Protein AF-A0A9W4WXD1-F1 (afdb_monomer_lite)

Organism: NCBI:txid1117311

Secondary structure (DSSP, 8-state):
--HHHHHHHH--SGGG-SHHHHHHHTT---S----HHHHHHHHHHHHHS--HHHHHHHHHHHHHHHHHHHHHHHHHHHHHHHHHHTT--HHHHHHS-HHHHHHHHHHHT-

Structure (mmCIF, N/CA/C/O backbone):
data_AF-A0A9W4WXD1-F1
#
_entry.id   AF-A0A9W4WXD1-F1
#
loop_
_atom_site.group_PDB
_atom_site.id
_atom_site.type_symbol
_atom_site.label_atom_id
_atom_site.label_alt_id
_atom_site.label_comp_id
_atom_site.label_asym_id
_atom_site.label_entity_id
_atom_site.label_seq_id
_atom_site.pdbx_PDB_ins_code
_atom_site.Cartn_x
_atom_site.Cartn_y
_atom_site.Cartn_z
_atom_site.occupancy
_atom_site.B_iso_or_equiv
_atom_site.auth_seq_id
_atom_site.auth_comp_id
_atom_site.auth_asym_id
_atom_site.auth_atom_id
_atom_site.pdbx_PDB_model_num
ATOM 1 N N . ILE A 1 1 ? 6.675 -2.033 -2.137 1.00 79.50 1 ILE A N 1
ATOM 2 C CA . ILE A 1 1 ? 6.361 -0.770 -2.840 1.00 79.50 1 ILE A CA 1
ATOM 3 C C . ILE A 1 1 ? 5.840 0.178 -1.789 1.00 79.50 1 ILE A C 1
ATOM 5 O O . ILE A 1 1 ? 4.812 -0.120 -1.190 1.00 79.50 1 ILE A O 1
ATOM 9 N N . ASP A 1 2 ? 6.594 1.230 -1.508 1.00 83.88 2 ASP A N 1
ATOM 10 C CA . ASP A 1 2 ? 6.153 2.303 -0.631 1.00 83.88 2 ASP A CA 1
ATOM 11 C C . ASP A 1 2 ? 5.506 3.399 -1.490 1.00 83.88 2 ASP A C 1
ATOM 13 O O . ASP A 1 2 ? 6.131 4.043 -2.327 1.00 83.88 2 ASP A O 1
ATOM 17 N N . VAL A 1 3 ? 4.206 3.590 -1.308 1.00 77.31 3 VAL A N 1
ATOM 18 C CA . VAL A 1 3 ? 3.439 4.549 -2.104 1.00 77.31 3 VAL A CA 1
ATOM 19 C C . VAL A 1 3 ? 3.817 5.998 -1.755 1.00 77.31 3 VAL A C 1
ATOM 21 O O . VAL A 1 3 ? 3.650 6.891 -2.583 1.00 77.31 3 VAL A O 1
ATOM 24 N N . GLN A 1 4 ? 4.393 6.254 -0.576 1.00 78.75 4 GLN A N 1
ATOM 25 C CA . GLN A 1 4 ? 4.866 7.591 -0.220 1.00 78.75 4 GLN A CA 1
ATOM 26 C C . GLN A 1 4 ? 5.993 8.050 -1.153 1.00 78.75 4 GLN A C 1
ATOM 28 O O . GLN A 1 4 ? 5.964 9.182 -1.638 1.00 78.75 4 GLN A O 1
ATOM 33 N N . SER A 1 5 ? 6.937 7.157 -1.455 1.00 77.75 5 SER A N 1
ATOM 34 C CA . SER A 1 5 ? 8.043 7.418 -2.382 1.00 77.75 5 SER A CA 1
ATOM 35 C C . SER A 1 5 ? 7.556 7.791 -3.791 1.00 77.75 5 SER A C 1
ATOM 37 O O . SER A 1 5 ? 8.043 8.763 -4.365 1.00 77.75 5 SER A O 1
ATOM 39 N N . TYR A 1 6 ? 6.541 7.089 -4.313 1.00 75.50 6 TYR A N 1
ATOM 40 C CA . TYR A 1 6 ? 5.895 7.414 -5.598 1.00 75.50 6 TYR A CA 1
ATOM 41 C C . TYR A 1 6 ? 5.353 8.833 -5.632 1.00 75.50 6 TYR A C 1
ATOM 43 O O . TYR A 1 6 ? 5.542 9.587 -6.584 1.00 75.50 6 TYR A O 1
ATOM 51 N N . PHE A 1 7 ? 4.656 9.212 -4.571 1.00 72.12 7 PHE A N 1
ATOM 52 C CA . PHE A 1 7 ? 4.040 10.513 -4.554 1.00 72.12 7 PHE A CA 1
ATOM 53 C C . PHE A 1 7 ? 5.044 11.643 -4.322 1.00 72.12 7 PHE A C 1
ATOM 55 O O . PHE A 1 7 ? 4.859 12.721 -4.878 1.00 72.12 7 PHE A O 1
ATOM 62 N N . MET A 1 8 ? 6.128 11.403 -3.578 1.00 75.50 8 MET A N 1
ATOM 63 C CA . MET A 1 8 ? 7.239 12.355 -3.492 1.00 75.50 8 MET A CA 1
ATOM 64 C C . MET A 1 8 ? 7.938 12.554 -4.845 1.00 75.50 8 MET A C 1
ATOM 66 O O . MET A 1 8 ? 8.390 13.663 -5.129 1.00 75.50 8 MET A O 1
ATOM 70 N N . GLU A 1 9 ? 7.999 11.513 -5.684 1.00 75.06 9 GLU A N 1
ATOM 71 C CA . GLU A 1 9 ? 8.520 11.594 -7.056 1.00 75.06 9 GLU A CA 1
ATOM 72 C C . GLU A 1 9 ? 7.647 12.511 -7.935 1.00 75.06 9 GLU A C 1
ATOM 74 O O . GLU A 1 9 ? 8.170 13.349 -8.669 1.00 75.06 9 GLU A O 1
ATOM 79 N N . ILE A 1 10 ? 6.318 12.410 -7.820 1.00 71.94 10 ILE A N 1
ATOM 80 C CA . ILE A 1 10 ? 5.365 13.198 -8.626 1.00 71.94 10 ILE A CA 1
ATOM 81 C C . ILE A 1 10 ? 5.168 14.619 -8.075 1.00 71.94 10 ILE A C 1
ATOM 83 O O . ILE A 1 10 ? 5.056 15.586 -8.832 1.00 71.94 10 ILE A O 1
ATOM 87 N N . TYR A 1 11 ? 5.125 14.766 -6.753 1.00 70.31 11 TYR A N 1
ATOM 88 C CA . TYR A 1 11 ? 4.829 16.013 -6.058 1.00 70.31 11 TYR A CA 1
ATOM 89 C C . TYR A 1 11 ? 6.050 16.450 -5.240 1.00 70.31 11 TYR A C 1
ATOM 91 O O . TYR A 1 11 ? 6.096 16.330 -4.020 1.00 70.31 11 TYR A O 1
ATOM 99 N N . SER A 1 12 ? 7.040 17.026 -5.922 1.00 62.12 12 SER A N 1
ATOM 100 C CA . SER A 1 12 ? 8.366 17.380 -5.379 1.00 62.12 12 SER A CA 1
ATOM 101 C C . SER A 1 12 ? 8.409 18.439 -4.256 1.00 62.12 12 SER A C 1
ATOM 103 O O . SER A 1 12 ? 9.493 18.824 -3.818 1.00 62.12 12 SER A O 1
ATOM 105 N N . LYS A 1 13 ? 7.265 18.937 -3.763 1.00 64.69 13 LYS A N 1
ATOM 106 C CA . LYS A 1 13 ? 7.195 19.932 -2.675 1.00 64.69 13 LYS A CA 1
ATOM 107 C C . LYS A 1 13 ? 6.656 19.290 -1.396 1.00 64.69 13 LYS A C 1
ATOM 109 O O . LYS A 1 13 ? 5.550 18.766 -1.400 1.00 64.69 13 LYS A O 1
ATOM 114 N N . ALA A 1 14 ? 7.396 19.408 -0.290 1.00 56.69 14 ALA A N 1
ATOM 115 C CA . ALA A 1 14 ? 7.090 18.770 0.999 1.00 56.69 14 ALA A CA 1
ATOM 116 C C . ALA A 1 14 ? 5.685 19.079 1.568 1.00 56.69 14 ALA A C 1
ATOM 118 O O . ALA A 1 14 ? 5.094 18.213 2.212 1.00 56.69 14 ALA A O 1
ATOM 119 N N . GLU A 1 15 ? 5.109 20.254 1.276 1.00 56.34 15 GLU A N 1
ATOM 120 C CA . GLU A 1 15 ? 3.721 20.615 1.640 1.00 56.34 15 GLU A CA 1
ATOM 121 C C . GLU A 1 15 ? 2.659 19.685 1.027 1.00 56.34 15 GLU A C 1
ATOM 123 O O . GLU A 1 15 ? 1.532 19.624 1.509 1.00 56.34 15 GLU A O 1
ATOM 128 N N . LYS A 1 16 ? 3.019 18.936 -0.018 1.00 62.25 16 LYS A N 1
ATOM 129 C CA . LYS A 1 16 ? 2.146 18.011 -0.744 1.00 62.25 16 LYS A CA 1
ATOM 130 C C 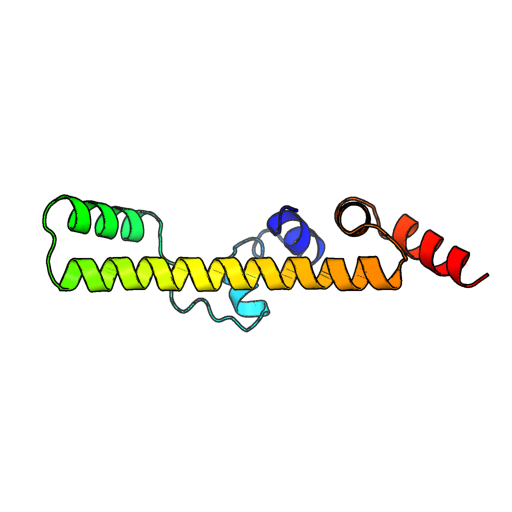. LYS A 1 16 ? 2.330 16.556 -0.320 1.00 62.25 16 LYS A C 1
ATOM 132 O O . LYS A 1 16 ? 1.784 15.682 -0.969 1.00 62.25 16 LYS A O 1
ATOM 137 N N . SER A 1 17 ? 3.089 16.288 0.747 1.00 64.50 17 SER A N 1
ATOM 138 C CA . SER A 1 17 ? 3.468 14.919 1.125 1.00 64.50 17 SER A CA 1
ATOM 139 C C . SER A 1 17 ? 2.423 14.137 1.931 1.00 64.50 17 SER A C 1
ATOM 141 O O . SER A 1 17 ? 2.630 12.956 2.219 1.00 64.50 17 SER A O 1
ATOM 143 N N . SER A 1 18 ? 1.313 14.772 2.320 1.00 72.81 18 SER A N 1
ATOM 144 C CA . SER A 1 18 ? 0.292 14.131 3.150 1.00 72.81 18 SER A CA 1
ATOM 145 C C . SER A 1 18 ? -0.609 13.205 2.336 1.00 72.81 18 SER A C 1
ATOM 147 O O . SER A 1 18 ? -0.993 13.505 1.206 1.00 72.81 18 SER A O 1
ATOM 149 N N . LEU A 1 19 ? -1.023 12.093 2.951 1.00 70.88 19 LEU A N 1
ATOM 150 C CA . LEU A 1 19 ? -1.986 11.175 2.343 1.00 70.88 19 LEU A CA 1
ATOM 151 C C . LEU A 1 19 ? -3.285 11.898 1.960 1.00 70.88 19 LEU A C 1
ATOM 153 O O . LEU A 1 19 ? -3.811 11.678 0.876 1.00 70.88 19 LEU A O 1
ATOM 157 N N . ALA A 1 20 ? -3.758 12.816 2.805 1.00 72.12 20 ALA A N 1
ATOM 158 C CA . ALA A 1 20 ? -4.933 13.636 2.528 1.00 72.12 20 ALA A CA 1
ATOM 159 C C . ALA A 1 20 ? -4.794 14.480 1.247 1.00 72.12 20 ALA A C 1
ATOM 161 O O . ALA A 1 20 ? -5.750 14.573 0.473 1.00 72.12 20 ALA A O 1
ATOM 162 N N . PHE A 1 21 ? -3.612 15.055 0.992 1.00 73.81 21 PHE A N 1
ATOM 163 C CA . PHE A 1 21 ? -3.339 15.782 -0.248 1.00 73.81 21 PHE A CA 1
ATOM 164 C C . PHE A 1 21 ? -3.459 14.852 -1.465 1.00 73.81 21 PHE A C 1
ATOM 166 O O . PHE A 1 21 ? -4.152 15.180 -2.427 1.00 73.81 21 PHE A O 1
ATOM 173 N N . TYR A 1 22 ? -2.873 13.655 -1.395 1.00 71.44 22 TYR A N 1
ATOM 174 C CA . TYR A 1 22 ? -2.922 12.682 -2.492 1.00 71.44 22 TYR A CA 1
ATOM 175 C C . TYR A 1 22 ? -4.324 12.143 -2.761 1.00 71.44 22 TYR A C 1
ATOM 177 O O . TYR A 1 22 ? -4.742 12.036 -3.911 1.00 71.44 22 TYR A O 1
ATOM 185 N N . LEU A 1 23 ? -5.074 11.848 -1.702 1.00 70.50 23 LEU A N 1
ATOM 186 C CA . LEU A 1 23 ? -6.471 11.433 -1.784 1.00 70.50 23 LEU A CA 1
ATOM 187 C C . LEU A 1 23 ? -7.307 12.467 -2.546 1.00 70.50 23 LEU A C 1
ATOM 189 O O . LEU A 1 23 ? -8.069 12.122 -3.452 1.00 70.50 23 LEU A O 1
ATOM 193 N N . ASN A 1 24 ? -7.093 13.748 -2.250 1.00 74.62 24 ASN A N 1
ATOM 194 C CA . ASN A 1 24 ? -7.743 14.834 -2.969 1.00 74.62 24 ASN A CA 1
ATOM 195 C C . ASN A 1 24 ? -7.350 14.882 -4.460 1.00 74.62 24 ASN A C 1
ATOM 197 O O . ASN A 1 24 ? -8.233 15.001 -5.311 1.00 74.62 24 ASN A O 1
ATOM 201 N N . GLU A 1 25 ? -6.064 14.728 -4.791 1.00 70.56 25 GLU A N 1
ATOM 202 C CA . GLU A 1 25 ? -5.576 14.685 -6.183 1.00 70.56 25 GLU A CA 1
ATOM 203 C C . GLU A 1 25 ? -6.162 13.506 -6.976 1.00 70.56 25 GLU A C 1
ATOM 205 O O . GLU A 1 25 ? -6.596 13.669 -8.118 1.00 70.56 25 GLU A O 1
ATOM 210 N N . CYS A 1 26 ? -6.283 12.330 -6.356 1.00 67.25 26 CYS A N 1
ATOM 211 C CA . CYS A 1 26 ? -6.923 11.163 -6.964 1.00 67.25 26 CYS A CA 1
ATOM 212 C C . CYS A 1 26 ? -8.456 11.289 -7.068 1.00 67.25 26 CYS A C 1
ATOM 214 O O . CYS A 1 26 ? -9.114 10.344 -7.499 1.00 67.25 26 CYS A O 1
ATOM 216 N N . ARG A 1 27 ? -9.046 12.429 -6.665 1.00 67.19 27 ARG A N 1
ATOM 217 C CA . ARG A 1 27 ? -10.501 12.646 -6.514 1.00 67.19 27 ARG A CA 1
ATOM 218 C C . ARG A 1 27 ? -11.169 11.655 -5.562 1.00 67.19 27 ARG A C 1
ATOM 220 O O . ARG A 1 27 ? -12.395 11.560 -5.503 1.00 67.19 27 ARG A O 1
ATOM 227 N N . LEU A 1 28 ? -10.366 10.956 -4.774 1.00 63.06 28 LEU A N 1
ATOM 228 C CA . LEU A 1 28 ? -10.784 10.097 -3.683 1.00 63.06 28 LEU A CA 1
ATOM 229 C C . LEU A 1 28 ? -10.858 10.999 -2.470 1.00 63.06 28 LEU A C 1
ATOM 231 O O . LEU A 1 28 ? -10.011 10.921 -1.591 1.00 63.06 28 LEU A O 1
ATOM 235 N N . LYS A 1 29 ? -11.811 11.937 -2.474 1.00 55.88 29 LYS A N 1
ATOM 236 C CA . LYS A 1 29 ? -11.988 12.886 -1.375 1.00 55.88 29 LYS A CA 1
ATOM 237 C C . LYS A 1 29 ? -11.892 12.096 -0.070 1.00 55.88 29 LYS A C 1
ATOM 239 O O . LYS A 1 29 ? -12.731 11.227 0.170 1.00 55.88 29 LYS A O 1
ATOM 244 N N . SER A 1 30 ? -10.850 12.349 0.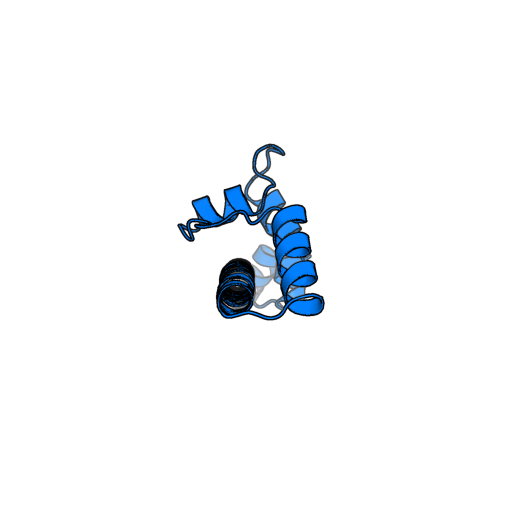727 1.00 54.00 30 SER A N 1
ATOM 245 C CA . SER A 1 30 ? -10.791 11.826 2.085 1.00 54.00 30 SER A CA 1
ATOM 246 C C . SER A 1 30 ? -11.974 12.482 2.780 1.00 54.00 30 SER A C 1
ATOM 248 O O . SER A 1 30 ? -11.985 13.675 3.077 1.00 54.00 30 SER A O 1
ATOM 250 N N . ILE A 1 31 ? -13.074 11.738 2.877 1.00 52.00 31 ILE A N 1
ATOM 251 C CA . ILE A 1 31 ? -14.259 12.220 3.580 1.00 52.00 31 ILE A CA 1
ATOM 252 C C . ILE A 1 31 ? -13.939 12.287 5.079 1.00 52.00 31 ILE A C 1
ATOM 254 O O . ILE A 1 31 ? -14.636 12.977 5.812 1.00 52.00 31 ILE A O 1
ATOM 258 N N . ILE A 1 32 ? -12.859 11.643 5.538 1.00 56.84 32 ILE A N 1
ATOM 259 C CA . ILE A 1 32 ? -12.451 11.632 6.935 1.00 56.84 32 ILE A CA 1
ATOM 260 C C . ILE A 1 32 ? -10.928 11.477 6.985 1.00 56.84 32 ILE A C 1
ATOM 262 O O . ILE A 1 32 ? -10.426 10.369 6.837 1.00 56.84 32 ILE A O 1
ATOM 266 N N . ASP A 1 33 ? -10.175 12.555 7.203 1.00 66.69 33 ASP A N 1
ATOM 267 C CA . ASP A 1 33 ? -8.797 12.414 7.684 1.00 66.69 33 ASP A CA 1
ATOM 268 C C . ASP A 1 33 ? -8.904 12.067 9.174 1.00 66.69 33 ASP A C 1
ATOM 270 O O . ASP A 1 33 ? -9.007 12.942 10.039 1.00 66.69 33 ASP A O 1
ATOM 274 N N . MET A 1 34 ? -9.080 10.773 9.471 1.00 80.69 34 MET A N 1
ATOM 275 C CA . MET A 1 34 ? -9.339 10.340 10.838 1.00 80.69 34 MET A CA 1
ATOM 276 C C . MET A 1 34 ? -8.042 10.436 11.633 1.00 80.69 34 MET A C 1
ATOM 278 O O . MET A 1 34 ? -7.155 9.590 11.524 1.00 80.69 34 MET A O 1
ATOM 282 N N . LEU A 1 35 ? -7.935 11.486 12.447 1.00 81.88 35 LEU A N 1
ATOM 283 C CA . LEU A 1 35 ? -6.783 11.685 13.317 1.00 81.88 35 LEU A CA 1
ATOM 284 C C . LEU A 1 35 ? -6.600 10.472 14.237 1.00 81.88 35 LEU A C 1
ATOM 286 O O . LEU A 1 35 ? -7.564 9.921 14.770 1.00 81.88 35 LEU A O 1
ATOM 290 N N . ILE A 1 36 ? -5.346 10.081 14.473 1.00 86.06 36 ILE A N 1
ATOM 291 C CA . ILE A 1 36 ? -5.014 8.861 15.226 1.00 86.06 36 ILE A CA 1
ATOM 292 C C . ILE A 1 36 ? -5.651 8.820 16.621 1.00 86.06 36 ILE A C 1
ATOM 294 O O . ILE A 1 36 ? -6.092 7.770 17.080 1.00 86.06 36 ILE A O 1
ATOM 298 N N . HIS A 1 37 ? -5.782 9.975 17.277 1.00 87.00 37 HIS A N 1
ATOM 299 C CA . HIS A 1 37 ? -6.412 10.066 18.590 1.00 87.00 37 HIS A CA 1
ATOM 300 C C . HIS A 1 37 ? -7.933 9.816 18.545 1.00 87.00 37 HIS A C 1
ATOM 302 O O . HIS A 1 37 ? -8.482 9.312 19.522 1.00 87.00 37 HIS A O 1
ATOM 308 N N . HIS A 1 38 ? -8.615 10.099 17.425 1.00 89.12 38 HIS A N 1
ATOM 309 C CA . HIS A 1 38 ? -10.020 9.718 17.227 1.00 89.12 38 HIS A CA 1
ATOM 310 C C . HIS A 1 38 ? -10.161 8.206 17.052 1.00 89.12 38 HIS A C 1
ATOM 312 O O . HIS A 1 38 ? -10.993 7.602 17.726 1.00 89.12 38 HIS A O 1
ATOM 318 N N . MET A 1 39 ? -9.307 7.583 16.228 1.00 91.75 39 MET A N 1
ATOM 319 C CA . MET A 1 39 ? -9.296 6.122 16.083 1.00 91.75 39 MET A CA 1
ATOM 320 C C . MET A 1 39 ? -9.062 5.436 17.430 1.00 91.75 39 MET A C 1
ATOM 322 O O . MET A 1 39 ? -9.822 4.548 17.806 1.00 91.75 39 MET A O 1
ATOM 326 N N . ASN A 1 40 ? -8.049 5.878 18.183 1.00 93.19 40 ASN A N 1
ATOM 327 C CA . ASN A 1 40 ? -7.738 5.315 19.497 1.00 93.19 40 ASN A CA 1
ATOM 328 C C . ASN A 1 40 ? -8.929 5.439 20.452 1.00 93.19 40 ASN A C 1
ATOM 330 O O . ASN A 1 40 ? -9.272 4.471 21.121 1.00 93.19 40 ASN A O 1
ATOM 334 N N . LYS A 1 41 ? -9.616 6.589 20.456 1.00 93.94 41 LYS A N 1
ATOM 335 C CA . LYS A 1 41 ? -10.829 6.791 21.257 1.00 93.94 41 LYS A CA 1
ATOM 336 C C . LYS A 1 41 ? -11.941 5.803 20.887 1.00 93.94 41 LYS A C 1
ATOM 338 O O . LYS A 1 41 ? -12.594 5.277 21.784 1.00 93.94 41 LYS A O 1
ATOM 343 N N . TYR A 1 42 ? -12.161 5.547 19.597 1.00 93.81 42 TYR A N 1
ATOM 344 C CA . TYR A 1 42 ? -13.167 4.583 19.139 1.00 93.81 42 TYR A CA 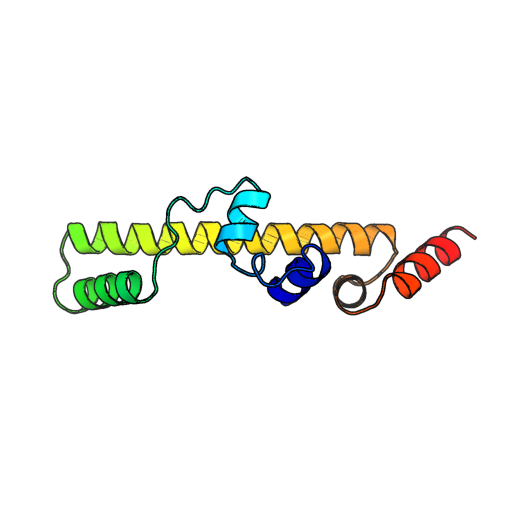1
ATOM 345 C C . TYR A 1 42 ? -12.811 3.151 19.537 1.00 93.81 42 TYR A C 1
ATOM 347 O O . TYR A 1 42 ? -13.665 2.442 20.066 1.00 93.81 42 TYR A O 1
ATOM 355 N N . TYR A 1 43 ? -11.548 2.751 19.374 1.00 94.50 43 TYR A N 1
ATOM 356 C CA . TYR A 1 43 ? -11.080 1.440 19.823 1.00 94.50 43 TYR A CA 1
ATOM 357 C C . TYR A 1 43 ? -11.187 1.274 21.339 1.00 94.50 43 TYR A C 1
ATOM 359 O O . TYR A 1 43 ? -11.700 0.261 21.807 1.00 94.50 43 TYR A O 1
ATOM 367 N N . GLU A 1 44 ? -10.759 2.269 22.117 1.00 95.00 44 GLU A N 1
ATOM 368 C CA . GLU A 1 44 ? -10.884 2.232 23.573 1.00 95.00 44 GLU A CA 1
ATOM 369 C C . GLU A 1 44 ? -12.339 2.116 24.025 1.00 95.00 44 GLU A C 1
ATOM 371 O O . GLU A 1 44 ? -12.629 1.327 24.926 1.00 95.00 44 GLU A O 1
ATOM 376 N N . LYS A 1 45 ? -13.253 2.871 23.399 1.00 94.12 45 LYS A N 1
ATOM 377 C CA . LYS A 1 45 ? -14.681 2.785 23.711 1.00 94.12 45 LYS A CA 1
ATOM 378 C C . LYS A 1 45 ? -15.230 1.399 23.372 1.00 94.12 45 LYS A C 1
ATOM 380 O O . LYS A 1 45 ? -15.858 0.788 24.227 1.00 94.12 45 LYS A O 1
ATOM 385 N N . ALA A 1 46 ? -14.944 0.882 22.178 1.00 94.19 46 ALA A N 1
ATOM 386 C CA . ALA A 1 46 ? -15.400 -0.440 21.750 1.00 94.19 46 ALA A CA 1
ATOM 387 C C . ALA A 1 46 ? -14.882 -1.578 22.652 1.00 94.19 46 ALA A C 1
ATOM 389 O O . ALA A 1 46 ? -15.565 -2.585 22.820 1.00 94.19 46 ALA A O 1
ATOM 390 N N . LEU A 1 47 ? -13.694 -1.415 23.249 1.00 95.00 47 LEU A N 1
ATOM 391 C CA . LEU A 1 47 ? -13.113 -2.381 24.186 1.00 95.00 47 LEU A CA 1
ATOM 392 C C . LEU A 1 47 ? -13.717 -2.302 25.593 1.00 95.00 47 LEU A C 1
ATOM 394 O O . LEU A 1 47 ? -13.882 -3.335 26.237 1.00 95.00 47 LEU A O 1
ATOM 398 N N . LYS A 1 48 ? -13.990 -1.091 26.094 1.00 94.75 48 LYS A N 1
ATOM 399 C CA . LYS A 1 48 ? -14.447 -0.873 27.477 1.00 94.75 48 LYS A CA 1
ATOM 400 C C . LYS A 1 48 ? -15.966 -0.985 27.615 1.00 94.75 48 LYS A C 1
ATOM 402 O O . LYS A 1 48 ? -16.447 -1.586 28.569 1.00 94.75 48 LYS A O 1
ATOM 407 N N . GLU A 1 49 ? -16.709 -0.398 26.681 1.00 90.25 49 GLU A N 1
ATOM 408 C CA . GLU A 1 49 ? -18.161 -0.205 26.757 1.00 90.25 49 GLU A CA 1
ATOM 409 C C . GLU A 1 49 ? -18.795 -0.424 25.372 1.00 90.25 49 GLU A C 1
ATOM 411 O O . GLU A 1 49 ? -19.149 0.540 24.683 1.00 90.25 49 GLU A O 1
ATOM 416 N N . PRO A 1 50 ? -18.915 -1.687 24.922 1.00 88.12 50 PRO A N 1
ATOM 417 C CA . PRO A 1 50 ? -19.497 -1.990 23.624 1.00 88.12 50 PRO A CA 1
ATOM 418 C C . PRO A 1 50 ? -20.994 -1.645 23.607 1.00 88.12 50 PRO A C 1
ATOM 420 O O . PRO A 1 50 ? -21.814 -2.290 24.259 1.00 88.12 50 PRO A O 1
ATOM 423 N N . ASP A 1 51 ? -21.346 -0.624 22.831 1.00 92.06 51 ASP A N 1
ATOM 424 C CA . ASP A 1 51 ? -22.711 -0.176 22.547 1.00 92.06 51 ASP A CA 1
ATOM 425 C C . ASP A 1 51 ? -22.948 -0.036 21.029 1.00 92.06 51 ASP A C 1
ATOM 427 O O . ASP A 1 51 ? -22.020 -0.149 20.221 1.00 92.06 51 ASP A O 1
ATOM 431 N N . SER A 1 52 ? -24.192 0.216 20.610 1.00 90.25 52 SER A N 1
ATOM 432 C CA . SER A 1 52 ? -24.515 0.439 19.189 1.00 90.25 52 SER A CA 1
ATOM 433 C C . SER A 1 52 ? -23.687 1.571 18.568 1.00 90.25 52 SER A C 1
ATOM 435 O O . SER A 1 52 ? -23.243 1.454 17.428 1.00 90.25 52 SER A O 1
ATOM 437 N N . MET A 1 53 ? -23.402 2.625 19.336 1.00 88.56 53 MET A N 1
ATOM 438 C CA . MET A 1 53 ? -22.575 3.746 18.885 1.00 88.56 53 MET A CA 1
ATOM 439 C C . MET A 1 53 ? -21.118 3.335 18.633 1.00 88.56 53 MET A C 1
ATOM 441 O O . MET A 1 53 ? -20.488 3.826 17.702 1.00 88.56 53 MET A O 1
ATOM 445 N N . SER A 1 54 ? -20.561 2.442 19.449 1.00 90.31 54 SER A N 1
ATOM 446 C CA . SER A 1 54 ? -19.201 1.927 19.296 1.00 90.31 54 SER A CA 1
ATOM 447 C C . SER A 1 54 ? -19.076 1.063 18.040 1.00 90.31 54 SER A C 1
ATOM 449 O O . SER A 1 54 ? -18.068 1.144 17.342 1.00 90.31 54 SER A O 1
ATOM 451 N N . VAL A 1 55 ? -20.128 0.313 17.687 1.00 92.75 55 VAL A N 1
ATOM 452 C CA . VAL A 1 55 ? -20.185 -0.448 16.432 1.00 92.75 55 VAL A CA 1
ATOM 453 C C . VAL A 1 55 ? -20.141 0.499 15.234 1.00 92.75 55 VAL A C 1
ATOM 455 O O . VAL A 1 55 ? -19.332 0.293 14.331 1.00 92.75 55 VAL A O 1
ATOM 458 N N . GLU A 1 56 ? -20.944 1.568 15.242 1.00 93.31 56 GLU A N 1
ATOM 459 C CA . GLU A 1 56 ? -20.922 2.577 14.174 1.00 93.31 56 GLU A CA 1
ATOM 460 C C . GLU A 1 56 ? -19.542 3.230 14.029 1.00 93.31 56 GLU A C 1
ATOM 462 O O . GLU A 1 56 ? -19.018 3.322 12.919 1.00 93.31 56 GLU A O 1
ATOM 467 N N . GLN A 1 57 ? -18.910 3.597 15.145 1.00 92.81 57 GLN A N 1
ATOM 468 C CA . GLN A 1 57 ? -17.570 4.190 15.166 1.00 92.81 57 GLN A CA 1
ATOM 469 C C . GLN A 1 57 ? -16.500 3.256 14.586 1.00 92.81 57 GLN A C 1
ATOM 471 O O . GLN A 1 57 ? -15.670 3.677 13.780 1.00 92.81 57 GLN A O 1
ATOM 476 N N . ILE A 1 58 ? -16.524 1.968 14.933 1.00 94.56 58 ILE A N 1
ATOM 477 C CA . ILE A 1 58 ? -15.602 0.986 14.345 1.00 94.56 58 ILE A CA 1
ATOM 478 C C . ILE A 1 58 ? -15.894 0.779 12.852 1.00 94.56 58 ILE A C 1
ATOM 480 O O . ILE A 1 58 ? -14.960 0.661 12.053 1.00 94.56 58 ILE A O 1
ATOM 484 N N . CYS A 1 59 ? -17.163 0.804 12.435 1.00 93.12 59 CYS A N 1
ATOM 485 C CA . CYS A 1 59 ? -17.516 0.791 11.016 1.00 93.12 59 CYS A CA 1
ATOM 486 C C . CYS A 1 59 ? -16.958 2.011 10.264 1.00 93.12 59 CYS A C 1
ATOM 488 O O . CYS A 1 59 ? -16.548 1.871 9.110 1.00 93.12 59 CYS A O 1
ATOM 490 N N . GLU A 1 60 ? -16.906 3.194 10.880 1.00 90.88 60 GLU A N 1
ATOM 491 C CA . GLU A 1 60 ? -16.256 4.372 10.290 1.00 90.88 60 GLU A CA 1
ATOM 492 C C . GLU A 1 60 ? -14.745 4.179 10.129 1.00 90.88 60 GLU A C 1
ATOM 494 O O . GLU A 1 60 ? -14.212 4.465 9.053 1.00 90.88 60 GLU A O 1
ATOM 499 N N . VAL A 1 61 ? -14.062 3.621 11.138 1.00 90.75 61 VAL A N 1
ATOM 500 C CA . VAL A 1 61 ? -12.631 3.273 11.040 1.00 90.75 61 VAL A CA 1
ATOM 501 C C . VAL A 1 61 ? -12.393 2.288 9.892 1.00 90.75 61 VAL A C 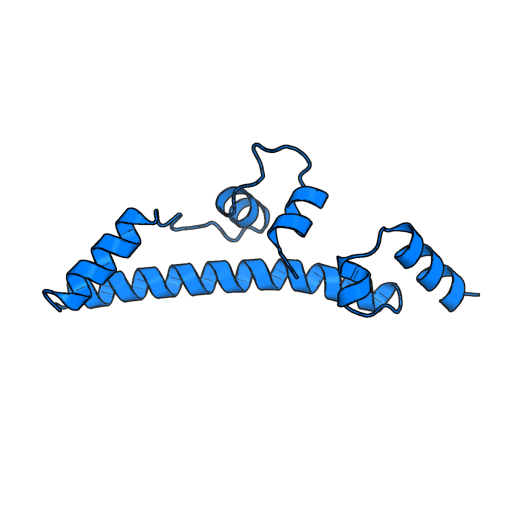1
ATOM 503 O O . VAL A 1 61 ? -11.481 2.477 9.088 1.00 90.75 61 VAL A O 1
ATOM 506 N N . ALA A 1 62 ? -13.237 1.261 9.759 1.00 92.00 62 ALA A N 1
ATOM 507 C CA . ALA A 1 62 ? -13.120 0.283 8.680 1.00 92.00 62 ALA A CA 1
ATOM 508 C C . ALA A 1 62 ? -13.292 0.926 7.293 1.00 92.00 62 ALA A C 1
ATOM 510 O O . ALA A 1 62 ? -12.489 0.671 6.393 1.00 92.00 62 ALA A O 1
ATOM 511 N N . LYS A 1 63 ? -14.293 1.803 7.123 1.00 89.81 63 LYS A N 1
ATOM 512 C CA . LYS A 1 63 ? -14.498 2.562 5.876 1.00 89.81 63 LYS A CA 1
ATOM 513 C C . LYS A 1 63 ? -13.274 3.414 5.534 1.00 89.81 63 LYS A C 1
ATOM 515 O O . LYS A 1 63 ? -12.834 3.395 4.386 1.00 89.81 63 LYS A O 1
ATOM 520 N N . TYR A 1 64 ? -12.706 4.107 6.522 1.00 86.25 64 TYR A N 1
ATOM 521 C CA . TYR A 1 64 ? -11.481 4.889 6.357 1.00 86.25 64 TYR A CA 1
ATOM 522 C C . TYR A 1 64 ? -10.309 4.021 5.868 1.00 86.25 64 TYR A C 1
ATOM 524 O O . TYR A 1 64 ? -9.687 4.333 4.851 1.00 86.25 64 TYR A O 1
ATOM 532 N N . CYS A 1 65 ? -10.057 2.882 6.521 1.00 87.12 65 CYS A N 1
ATOM 533 C CA . CYS A 1 65 ? -8.989 1.960 6.128 1.00 87.12 65 CYS A CA 1
ATOM 534 C C . CYS A 1 65 ? -9.166 1.418 4.700 1.00 87.12 65 CYS A C 1
ATOM 536 O O . CYS A 1 65 ? -8.191 1.345 3.951 1.00 87.12 65 CYS A O 1
ATOM 538 N N . ILE A 1 66 ? -10.395 1.069 4.301 1.00 88.44 66 ILE A N 1
ATOM 539 C CA . ILE A 1 66 ? -10.696 0.579 2.946 1.00 88.44 66 ILE A CA 1
ATOM 540 C C . ILE A 1 66 ? -10.379 1.651 1.898 1.00 88.44 66 ILE A C 1
ATOM 542 O O . ILE A 1 66 ? -9.714 1.356 0.904 1.00 88.44 66 ILE A O 1
ATOM 546 N N . ILE A 1 67 ? -10.812 2.896 2.121 1.00 82.69 67 ILE A N 1
ATOM 547 C CA . ILE A 1 67 ? -10.556 4.009 1.195 1.00 82.69 67 ILE A CA 1
ATOM 548 C C . ILE A 1 67 ? -9.048 4.250 1.046 1.00 82.69 67 ILE A C 1
ATOM 550 O O . ILE A 1 67 ? -8.550 4.358 -0.078 1.00 82.69 67 ILE A O 1
ATOM 554 N N . ASN A 1 68 ? -8.302 4.265 2.153 1.00 80.69 68 ASN A N 1
ATOM 555 C CA . ASN A 1 68 ? -6.850 4.440 2.114 1.00 80.69 68 ASN A CA 1
ATOM 556 C C . ASN A 1 68 ? -6.150 3.296 1.366 1.00 80.69 68 ASN A C 1
ATOM 558 O O . ASN A 1 68 ? -5.279 3.550 0.534 1.00 80.69 68 ASN A O 1
ATOM 562 N N . ALA A 1 69 ? -6.556 2.044 1.598 1.00 86.31 69 ALA A N 1
ATOM 563 C CA . ALA A 1 69 ? -5.990 0.888 0.907 1.00 86.31 69 ALA A CA 1
ATOM 564 C C . ALA A 1 69 ? -6.240 0.931 -0.612 1.00 86.31 69 ALA A C 1
ATOM 566 O O . ALA A 1 69 ? -5.316 0.699 -1.395 1.00 86.31 69 ALA A O 1
ATOM 567 N N . LEU A 1 70 ? -7.459 1.283 -1.041 1.00 84.19 70 LEU A N 1
ATOM 568 C CA . LEU A 1 70 ? -7.795 1.447 -2.463 1.00 84.19 70 LEU A CA 1
ATOM 569 C C . LEU A 1 70 ? -6.960 2.547 -3.124 1.00 84.19 70 LEU A C 1
ATOM 571 O O . LEU A 1 70 ? -6.515 2.404 -4.261 1.00 84.19 70 LEU A O 1
ATOM 575 N N . SER A 1 71 ? -6.702 3.623 -2.392 1.00 77.75 71 SER A N 1
ATOM 576 C CA . SER A 1 71 ? -5.910 4.748 -2.885 1.00 77.75 71 SER A CA 1
ATOM 577 C C . SER A 1 71 ? -4.447 4.362 -3.096 1.00 77.75 71 SER A C 1
ATOM 579 O O . SER A 1 71 ? -3.873 4.652 -4.145 1.00 77.75 71 SER A O 1
ATOM 581 N N . CYS A 1 72 ? -3.865 3.604 -2.164 1.00 79.62 72 CYS A N 1
ATOM 582 C CA . CYS A 1 72 ? -2.541 3.010 -2.347 1.00 79.62 72 CYS A CA 1
ATOM 583 C C . CYS A 1 72 ? -2.498 2.041 -3.541 1.00 79.62 72 CYS A C 1
ATOM 585 O O . CYS A 1 72 ? -1.518 2.016 -4.288 1.00 79.62 72 CYS A O 1
ATOM 587 N N . GLN A 1 73 ? -3.563 1.265 -3.765 1.00 85.94 73 GLN A N 1
ATOM 588 C CA . GLN A 1 73 ? -3.636 0.340 -4.897 1.00 85.94 73 GLN A CA 1
ATOM 589 C C . GLN A 1 73 ? -3.595 1.065 -6.251 1.00 85.94 73 GLN A C 1
ATOM 591 O O . GLN A 1 73 ? -2.980 0.557 -7.191 1.00 85.94 73 GLN A O 1
ATOM 596 N N . LEU A 1 74 ? -4.202 2.250 -6.362 1.00 82.56 74 LEU A N 1
ATOM 597 C CA . LEU A 1 74 ? -4.168 3.046 -7.593 1.00 82.56 74 LEU A CA 1
ATOM 598 C C . LEU A 1 74 ? -2.750 3.515 -7.942 1.00 82.56 74 LEU A C 1
ATOM 600 O O . LEU A 1 74 ? -2.357 3.424 -9.103 1.00 82.56 74 LEU A O 1
ATOM 604 N N . ALA A 1 75 ? -1.949 3.912 -6.951 1.00 79.88 75 ALA A N 1
ATOM 605 C CA . ALA A 1 75 ? -0.536 4.233 -7.165 1.00 79.88 75 ALA A CA 1
ATOM 606 C C . ALA A 1 75 ? 0.261 3.019 -7.678 1.00 79.88 75 ALA A C 1
ATOM 608 O O . ALA A 1 75 ? 1.055 3.129 -8.610 1.00 79.88 75 ALA A O 1
ATOM 609 N N . ILE A 1 76 ? 0.004 1.829 -7.125 1.00 87.56 76 ILE A N 1
ATOM 610 C CA . ILE A 1 76 ? 0.633 0.585 -7.596 1.00 87.56 76 ILE A CA 1
ATOM 611 C C . ILE A 1 76 ? 0.230 0.273 -9.044 1.00 87.56 76 ILE A C 1
ATOM 613 O O . ILE A 1 76 ? 1.053 -0.222 -9.816 1.00 87.56 76 ILE A O 1
ATOM 617 N N . ASN A 1 77 ? -1.017 0.552 -9.431 1.00 89.25 77 ASN A N 1
ATOM 618 C CA . ASN A 1 77 ? -1.485 0.305 -10.795 1.00 89.25 77 ASN A CA 1
ATOM 619 C C . ASN A 1 77 ? -0.737 1.161 -11.829 1.00 89.25 77 ASN A C 1
ATOM 621 O O . ASN A 1 77 ? -0.394 0.634 -12.883 1.00 89.25 77 ASN A O 1
ATOM 625 N N . ALA A 1 78 ? -0.379 2.407 -11.502 1.00 85.25 78 ALA A N 1
ATOM 626 C CA . ALA A 1 78 ? 0.449 3.236 -12.382 1.00 85.25 78 ALA A CA 1
ATOM 627 C C . ALA A 1 78 ? 1.819 2.588 -12.668 1.00 85.25 78 ALA A C 1
ATOM 629 O O . ALA A 1 78 ? 2.264 2.527 -13.813 1.00 85.25 78 ALA A O 1
ATOM 630 N N . TYR A 1 79 ? 2.472 2.006 -11.655 1.00 89.00 79 TYR A N 1
ATOM 631 C CA . TYR A 1 79 ? 3.722 1.271 -11.880 1.00 89.00 79 TYR A CA 1
ATOM 632 C C . TYR A 1 79 ? 3.534 -0.032 -12.650 1.00 89.00 79 TYR A C 1
ATOM 634 O O . TYR A 1 79 ? 4.434 -0.421 -13.390 1.00 89.00 79 TYR A O 1
ATOM 642 N N . LYS A 1 80 ? 2.390 -0.713 -12.503 1.00 93.38 80 LYS A N 1
ATOM 643 C CA . LYS A 1 80 ? 2.078 -1.896 -13.319 1.00 93.38 80 LYS A CA 1
ATOM 644 C C . LYS A 1 80 ? 1.981 -1.539 -14.800 1.00 93.38 80 LYS A C 1
ATOM 646 O O . LYS A 1 80 ? 2.495 -2.288 -15.624 1.00 93.38 80 LYS A O 1
ATOM 651 N N . GLU A 1 81 ? 1.376 -0.401 -15.131 1.00 93.94 81 GLU A N 1
ATOM 652 C CA . GLU A 1 81 ? 1.317 0.090 -16.513 1.00 93.94 81 GLU A CA 1
ATOM 653 C C . GLU A 1 81 ? 2.718 0.396 -17.051 1.00 93.94 81 GLU A C 1
ATOM 655 O O . GLU A 1 81 ? 3.088 -0.093 -18.117 1.00 93.94 81 GLU A O 1
ATOM 660 N N . VAL A 1 82 ? 3.540 1.112 -16.278 1.00 91.81 82 VAL A N 1
ATOM 661 C CA . VAL A 1 82 ? 4.938 1.394 -16.644 1.00 91.81 82 VAL A CA 1
ATOM 662 C C . VAL A 1 82 ? 5.739 0.105 -16.841 1.00 91.81 82 VAL A C 1
ATOM 664 O O . VAL A 1 82 ? 6.465 -0.016 -17.825 1.00 91.81 82 VAL A O 1
ATOM 667 N N . ALA A 1 83 ? 5.595 -0.865 -15.936 1.00 94.94 83 ALA A N 1
ATOM 668 C CA . ALA A 1 83 ? 6.250 -2.165 -16.031 1.00 94.94 83 ALA A CA 1
ATOM 669 C C . ALA A 1 83 ? 5.843 -2.909 -17.310 1.00 94.94 83 ALA A C 1
ATOM 671 O O . ALA A 1 83 ? 6.699 -3.437 -18.017 1.00 94.94 83 ALA A O 1
ATOM 672 N N . SER A 1 84 ? 4.547 -2.890 -17.637 1.00 95.94 84 SER A N 1
ATOM 673 C CA . SER A 1 84 ? 4.012 -3.514 -18.847 1.00 95.94 84 SER A CA 1
ATOM 674 C C . SER A 1 84 ? 4.533 -2.857 -20.125 1.00 95.94 84 SER A C 1
ATOM 676 O O . SER A 1 84 ? 4.829 -3.569 -21.077 1.00 95.94 84 SER A O 1
ATOM 678 N N . ILE A 1 85 ? 4.635 -1.524 -20.162 1.00 94.56 85 ILE A N 1
ATOM 679 C CA . ILE A 1 85 ? 5.118 -0.786 -21.341 1.00 94.56 85 ILE A CA 1
ATOM 680 C C . ILE A 1 85 ? 6.626 -0.984 -21.520 1.00 94.56 85 ILE A C 1
ATOM 682 O O . ILE A 1 85 ? 7.091 -1.215 -22.629 1.00 94.56 85 ILE A O 1
ATOM 686 N N . ALA A 1 86 ? 7.395 -0.906 -20.435 1.00 95.31 86 ALA A N 1
ATOM 687 C CA . ALA A 1 86 ? 8.853 -0.972 -20.476 1.00 95.31 86 ALA A CA 1
ATOM 688 C C . ALA A 1 86 ? 9.419 -2.403 -20.416 1.00 95.31 86 ALA A C 1
ATOM 690 O O . ALA A 1 86 ? 10.631 -2.558 -20.297 1.00 95.31 86 ALA A O 1
ATOM 691 N N . PHE A 1 87 ? 8.576 -3.441 -20.466 1.00 93.88 87 PHE A N 1
ATOM 692 C CA . PHE A 1 87 ? 8.983 -4.848 -20.332 1.00 93.88 87 PHE A CA 1
ATOM 693 C C . PHE A 1 87 ? 9.845 -5.104 -19.084 1.00 93.88 87 PHE A C 1
ATOM 695 O O . PHE A 1 87 ? 10.883 -5.765 -19.128 1.00 93.88 87 PHE A O 1
ATOM 702 N N . LEU A 1 88 ? 9.422 -4.533 -17.958 1.00 94.69 88 LEU A N 1
ATOM 703 C CA . LEU A 1 88 ? 10.102 -4.617 -16.670 1.00 94.69 88 LEU A CA 1
ATOM 704 C C . LEU A 1 88 ? 9.279 -5.422 -15.669 1.00 94.69 88 LEU A C 1
ATOM 706 O O . LEU A 1 88 ? 8.059 -5.547 -15.787 1.00 94.69 88 LEU A O 1
ATOM 710 N N . SE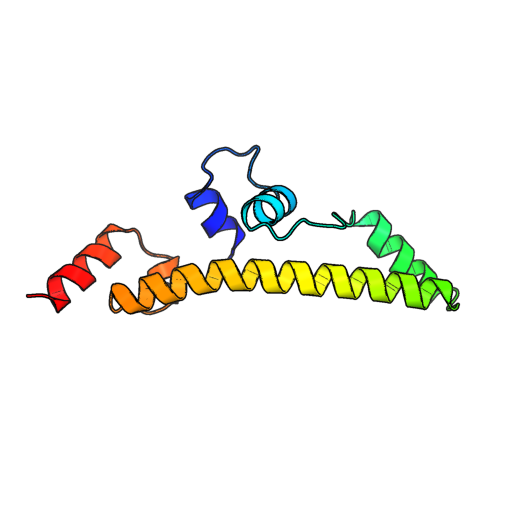R A 1 89 ? 9.938 -5.918 -14.620 1.00 94.50 89 SER A N 1
ATOM 711 C CA . SER A 1 89 ? 9.201 -6.350 -13.438 1.00 94.50 89 SER A CA 1
ATOM 712 C C . SER A 1 89 ? 8.572 -5.137 -12.739 1.00 94.50 89 SER A C 1
ATOM 714 O O . SER A 1 89 ? 9.049 -4.004 -12.855 1.00 94.50 89 SER A O 1
ATOM 716 N N . LEU A 1 90 ? 7.512 -5.364 -11.959 1.00 92.50 90 LEU A N 1
ATOM 717 C CA . LEU A 1 90 ? 6.916 -4.301 -11.143 1.00 92.50 90 LEU A CA 1
ATOM 718 C C . LEU A 1 90 ? 7.931 -3.705 -10.149 1.00 92.50 90 LEU A C 1
ATOM 720 O O . LEU A 1 90 ? 7.887 -2.512 -9.861 1.00 92.50 90 LEU A O 1
ATOM 724 N N . PHE A 1 91 ? 8.845 -4.534 -9.635 1.00 91.12 91 PHE A N 1
ATOM 725 C CA . PHE A 1 91 ? 9.915 -4.096 -8.742 1.00 91.12 91 PHE A CA 1
ATOM 726 C C . PHE A 1 91 ? 10.856 -3.122 -9.455 1.00 91.12 91 PHE A C 1
ATOM 728 O O . PHE A 1 91 ? 11.137 -2.046 -8.929 1.00 91.12 91 PHE A O 1
ATOM 735 N N . ASP A 1 92 ? 11.276 -3.456 -10.675 1.00 92.19 92 ASP A N 1
ATOM 736 C CA . ASP A 1 92 ? 12.209 -2.623 -11.429 1.00 92.19 92 ASP A CA 1
ATOM 737 C C . ASP A 1 92 ? 11.565 -1.313 -11.880 1.00 92.19 92 ASP A C 1
ATOM 739 O O . ASP A 1 92 ? 12.179 -0.251 -11.801 1.00 92.19 92 ASP A O 1
ATOM 743 N N . ALA A 1 93 ? 10.293 -1.364 -12.285 1.00 91.06 93 ALA A N 1
ATOM 744 C CA . ALA A 1 93 ? 9.526 -0.170 -12.619 1.00 91.06 93 ALA A CA 1
ATOM 745 C C . ALA A 1 93 ? 9.387 0.794 -11.428 1.00 91.06 93 ALA A C 1
ATOM 747 O O . ALA A 1 93 ? 9.258 2.002 -11.636 1.00 91.06 93 ALA A O 1
ATOM 748 N N . TYR A 1 94 ? 9.422 0.275 -10.200 1.00 89.62 94 TYR A N 1
ATOM 749 C CA . TYR A 1 94 ? 9.324 1.067 -8.981 1.00 89.62 94 TYR A CA 1
ATOM 750 C C . TYR A 1 94 ? 10.680 1.615 -8.508 1.00 89.62 94 TYR A C 1
ATOM 752 O O . TYR A 1 94 ? 10.774 2.798 -8.201 1.00 89.62 94 TYR A O 1
ATOM 760 N N . TYR A 1 95 ? 11.729 0.790 -8.451 1.00 88.50 95 TYR A N 1
ATOM 761 C CA . TYR A 1 95 ? 13.009 1.193 -7.849 1.00 88.50 95 TYR A CA 1
ATOM 762 C C . TYR A 1 95 ? 13.990 1.857 -8.817 1.00 88.50 95 TYR A C 1
ATOM 764 O O . TYR A 1 95 ? 14.841 2.631 -8.376 1.00 88.50 95 TYR A O 1
ATOM 772 N N . PHE A 1 96 ? 13.920 1.556 -10.115 1.00 88.94 96 PHE A N 1
ATOM 773 C CA . PHE A 1 96 ? 14.890 2.077 -11.072 1.00 88.94 96 PHE A CA 1
ATOM 774 C C . PHE A 1 96 ? 14.441 3.379 -11.732 1.00 88.94 96 PHE A C 1
ATOM 776 O O . PHE A 1 96 ? 13.260 3.627 -11.989 1.00 88.94 96 PHE A O 1
ATOM 783 N N . ALA A 1 97 ? 15.437 4.205 -12.053 1.00 86.81 97 ALA A N 1
ATOM 784 C CA . ALA A 1 97 ? 15.247 5.469 -12.744 1.00 86.81 97 ALA A CA 1
ATOM 785 C C . ALA A 1 97 ? 14.647 5.282 -14.148 1.00 86.81 97 ALA A C 1
ATOM 787 O O . ALA A 1 97 ? 14.747 4.220 -14.770 1.00 86.81 97 ALA A O 1
ATOM 788 N N . GLY A 1 98 ? 14.081 6.366 -14.685 1.00 88.38 98 GLY A N 1
ATOM 789 C CA . GLY A 1 98 ? 13.473 6.388 -16.018 1.00 88.38 98 GLY A CA 1
ATOM 790 C C . GLY A 1 98 ? 14.393 5.920 -17.149 1.00 88.38 98 GLY A C 1
ATOM 791 O O . GLY A 1 98 ? 13.910 5.356 -18.125 1.00 88.38 98 GLY A O 1
ATOM 792 N N . SER A 1 99 ? 15.712 6.074 -17.003 1.00 92.25 99 SER A N 1
ATOM 793 C CA . SER A 1 99 ? 16.694 5.637 -18.001 1.00 92.25 99 SER A CA 1
ATOM 794 C C . SER A 1 99 ? 16.617 4.139 -18.302 1.00 92.25 99 SER A C 1
ATOM 796 O O . SER A 1 99 ? 16.638 3.760 -19.468 1.00 92.25 99 SER A O 1
ATOM 798 N N . ILE A 1 100 ? 16.465 3.291 -17.279 1.00 92.50 100 ILE A N 1
ATOM 799 C CA . ILE A 1 100 ? 16.353 1.833 -17.451 1.00 92.50 100 ILE A CA 1
ATOM 800 C C . ILE A 1 100 ? 15.039 1.476 -18.152 1.00 92.50 100 ILE A C 1
ATOM 802 O O . ILE A 1 100 ? 15.017 0.631 -19.043 1.00 92.50 100 ILE A O 1
ATOM 806 N N . LYS A 1 101 ? 13.956 2.181 -17.807 1.00 93.88 101 LYS A N 1
ATOM 807 C CA . LYS A 1 101 ? 12.631 2.006 -18.421 1.00 93.88 101 LYS A CA 1
ATOM 808 C C . LYS A 1 101 ? 12.675 2.316 -19.921 1.00 93.88 101 LYS A C 1
ATOM 810 O O . LYS A 1 101 ? 12.205 1.525 -20.733 1.00 93.88 101 LYS A O 1
ATOM 815 N N . VAL A 1 102 ? 13.289 3.443 -20.289 1.00 94.31 102 VAL A N 1
ATOM 816 C CA . VAL A 1 102 ? 13.459 3.860 -21.690 1.00 94.31 102 VAL A CA 1
ATOM 817 C C . VAL A 1 102 ? 14.407 2.924 -22.437 1.00 94.31 102 VAL A C 1
ATOM 819 O O . VAL A 1 102 ? 14.114 2.553 -23.569 1.00 94.31 102 VAL A O 1
ATOM 822 N N . TYR A 1 103 ? 15.512 2.506 -21.814 1.00 94.31 103 TYR A N 1
ATOM 823 C CA . TYR A 1 103 ? 16.462 1.576 -22.424 1.00 94.31 103 TYR A CA 1
ATOM 824 C C . TYR A 1 103 ? 15.794 0.252 -22.807 1.00 94.31 103 TYR A C 1
ATOM 826 O O . TYR A 1 103 ? 15.944 -0.200 -23.944 1.00 94.31 103 TYR A O 1
ATOM 834 N N . ASN A 1 104 ? 15.014 -0.341 -21.900 1.00 94.25 104 ASN A N 1
ATOM 835 C CA . ASN A 1 10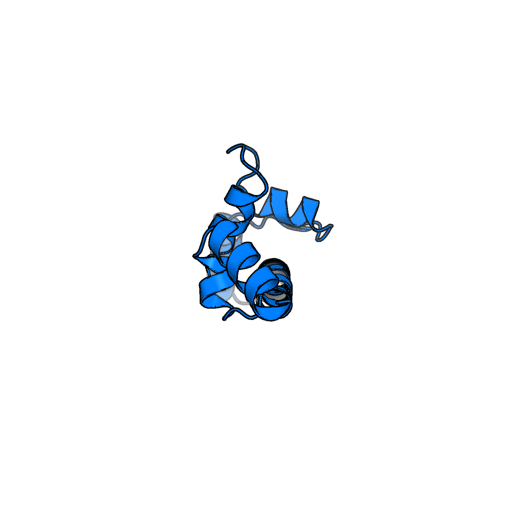4 ? 14.308 -1.587 -22.188 1.00 94.25 104 ASN A CA 1
ATOM 836 C C . ASN A 1 104 ? 13.240 -1.409 -23.272 1.00 94.25 104 ASN A C 1
ATOM 838 O O . ASN A 1 104 ? 13.159 -2.237 -24.176 1.00 94.25 104 ASN A O 1
ATOM 842 N N . LEU A 1 105 ? 12.472 -0.315 -23.226 1.00 94.38 105 LEU A N 1
ATOM 843 C CA . LEU A 1 105 ? 11.476 -0.004 -24.253 1.00 94.38 105 LEU A CA 1
ATOM 844 C C . LEU A 1 105 ? 12.108 0.115 -25.652 1.00 94.38 105 LEU A C 1
ATOM 846 O O . LEU A 1 105 ? 11.593 -0.456 -26.613 1.00 94.38 105 LEU A O 1
ATOM 850 N N . LEU A 1 106 ? 13.232 0.832 -25.766 1.00 95.12 106 LEU A N 1
ATOM 851 C CA . LEU A 1 106 ? 13.964 0.989 -27.028 1.00 95.12 106 LEU A CA 1
ATOM 852 C C . LEU A 1 106 ? 14.575 -0.333 -27.500 1.00 95.12 106 LEU A C 1
ATOM 854 O O . LEU A 1 106 ? 14.485 -0.648 -28.681 1.00 95.12 106 LEU A O 1
ATOM 858 N N . SER A 1 107 ? 15.145 -1.118 -26.584 1.00 93.06 107 SER A N 1
ATOM 859 C CA . SER A 1 107 ? 15.755 -2.414 -26.904 1.00 93.06 107 SER A CA 1
ATOM 860 C C . SER A 1 107 ? 14.728 -3.436 -27.390 1.00 93.06 107 SER A C 1
ATOM 862 O O . SER A 1 107 ? 15.037 -4.242 -28.256 1.00 93.06 107 SER A O 1
ATOM 864 N N . ALA A 1 108 ? 13.505 -3.399 -26.857 1.00 90.75 108 ALA A N 1
ATOM 865 C CA . ALA A 1 108 ? 12.413 -4.265 -27.298 1.00 90.75 108 ALA A CA 1
ATOM 866 C C . ALA A 1 108 ? 11.816 -3.854 -28.657 1.00 90.75 108 ALA A C 1
ATOM 868 O O . ALA A 1 108 ? 11.100 -4.643 -29.269 1.00 90.75 108 ALA A O 1
ATOM 869 N N . SER A 1 109 ? 12.080 -2.622 -29.107 1.00 83.12 109 SER A N 1
ATOM 870 C CA . SER A 1 109 ? 11.568 -2.063 -30.367 1.00 83.12 109 SER A CA 1
ATOM 871 C C . SER A 1 109 ? 12.601 -2.068 -31.505 1.00 83.12 109 SER A C 1
ATOM 873 O O . SER A 1 109 ? 12.284 -1.593 -32.597 1.00 83.12 109 SER A O 1
ATOM 875 N N . ALA A 1 110 ? 13.825 -2.535 -31.237 1.00 75.44 110 ALA A N 1
ATOM 876 C CA . ALA A 1 110 ? 14.935 -2.640 -32.187 1.00 75.44 110 ALA A CA 1
ATOM 877 C C . ALA A 1 110 ? 14.936 -4.000 -32.899 1.00 75.44 110 ALA A C 1
ATOM 879 O O . ALA A 1 110 ? 15.262 -4.012 -34.108 1.00 75.44 110 ALA A O 1
#

Sequence (110 aa):
IDVQSYFMEIYSKAEKSSLAFYLNECRLKSIIDMLIHHMNKYYEKALKEPDSMSVEQICEVAKYCIINALSCQLAINAYKEVASIAFLSLFDAYYFAGSIKVYNLLSASA

Foldseek 3Di:
DDLLVLVCVVPVDPVCSDLCNLCVVVVVHLPDPDPPVLVVVLVVCCVPPNDPVSVVSVVVVVVNVVSSVVSSVVSLVVLVVLCVQQVHDSVCSPPDDVVSSVVSNVVVVD

Radius of gyration: 19.17 Å; chains: 1; bounding box: 41×27×60 Å

pLDDT: mean 83.6, std 11.46, range [52.0, 95.94]